Protein AF-A0A974YH92-F1 (afdb_monomer)

Structure (mmCIF, N/CA/C/O backbone):
data_AF-A0A974YH92-F1
#
_entry.id   AF-A0A974YH92-F1
#
loop_
_atom_site.group_PDB
_atom_site.id
_atom_site.type_symbol
_atom_site.label_atom_id
_atom_site.label_alt_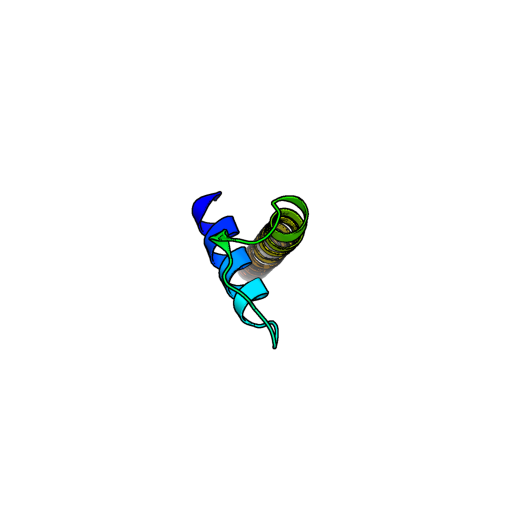id
_atom_site.label_comp_id
_atom_site.label_asym_id
_atom_site.label_entity_id
_atom_site.label_seq_id
_atom_site.pdbx_PDB_ins_code
_atom_site.Cartn_x
_atom_site.Cartn_y
_atom_site.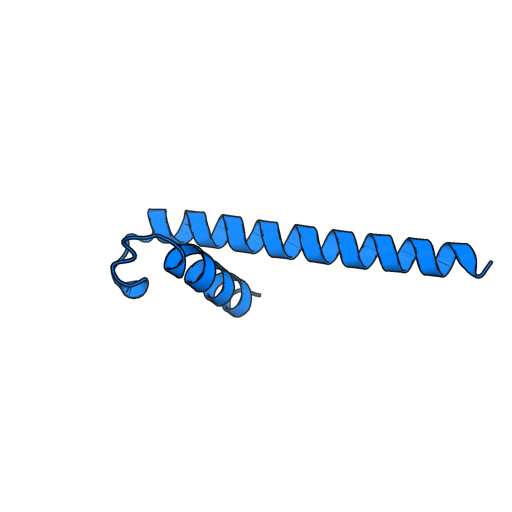Cartn_z
_atom_site.occupancy
_atom_site.B_iso_or_equiv
_atom_site.auth_seq_id
_atom_site.auth_comp_id
_atom_site.auth_asym_id
_atom_site.auth_atom_id
_atom_site.pdbx_PDB_model_num
ATOM 1 N N . MET A 1 1 ? -4.529 2.100 -10.583 1.00 65.06 1 MET A N 1
ATOM 2 C CA . MET A 1 1 ? -3.820 2.831 -9.518 1.00 65.06 1 MET A CA 1
ATOM 3 C C . MET A 1 1 ? -4.615 2.902 -8.232 1.00 65.06 1 MET A C 1
ATOM 5 O O . MET A 1 1 ? -4.150 2.303 -7.277 1.00 65.06 1 MET A O 1
ATOM 9 N N . ASP A 1 2 ? -5.795 3.530 -8.173 1.00 81.12 2 ASP A N 1
ATOM 10 C CA . ASP A 1 2 ? -6.536 3.604 -6.895 1.00 81.12 2 ASP A CA 1
ATOM 11 C C . ASP A 1 2 ? -6.909 2.218 -6.333 1.00 81.12 2 ASP A C 1
ATOM 13 O O . ASP A 1 2 ? -6.739 1.980 -5.139 1.00 81.12 2 ASP A O 1
ATOM 17 N N . ASP A 1 3 ? -7.274 1.260 -7.192 1.00 90.50 3 ASP A N 1
ATOM 18 C CA . ASP A 1 3 ? -7.550 -0.126 -6.775 1.00 90.50 3 ASP A CA 1
ATOM 19 C C . ASP A 1 3 ? -6.301 -0.871 -6.263 1.00 90.50 3 ASP A C 1
ATOM 21 O O . ASP A 1 3 ? -6.380 -1.669 -5.329 1.00 90.50 3 ASP A O 1
ATOM 25 N N . GLU A 1 4 ? -5.130 -0.605 -6.849 1.00 94.62 4 GLU A N 1
ATOM 26 C CA . GLU A 1 4 ? -3.855 -1.221 -6.449 1.00 94.62 4 GLU A CA 1
ATOM 27 C C . GLU A 1 4 ? -3.3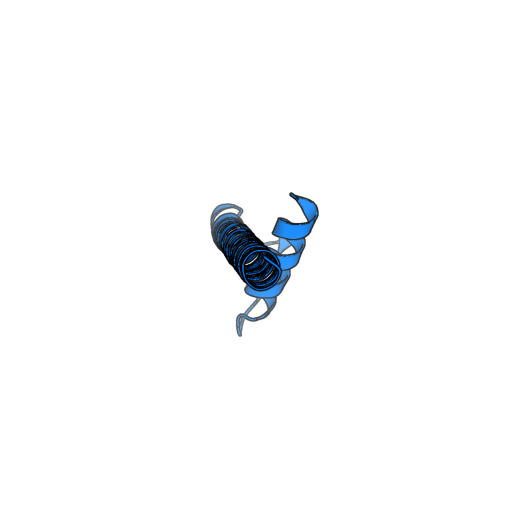82 -0.652 -5.112 1.00 94.62 4 GLU A C 1
ATOM 29 O O . GLU A 1 4 ? -2.977 -1.401 -4.222 1.00 94.62 4 GLU A O 1
ATOM 34 N N . VAL A 1 5 ? -3.501 0.670 -4.950 1.00 97.19 5 VAL A N 1
ATOM 35 C CA . VAL A 1 5 ? -3.223 1.375 -3.696 1.00 97.19 5 VAL A CA 1
ATOM 36 C C . VAL A 1 5 ? -4.126 0.843 -2.588 1.00 97.19 5 VAL A C 1
ATOM 38 O O . VAL A 1 5 ? -3.624 0.494 -1.524 1.00 97.19 5 VAL A O 1
ATOM 41 N N . GLU A 1 6 ? -5.433 0.721 -2.829 1.00 96.62 6 GLU A N 1
ATOM 42 C CA . GLU A 1 6 ? -6.382 0.208 -1.837 1.00 96.62 6 GLU A CA 1
ATOM 43 C C . GLU A 1 6 ? -6.099 -1.262 -1.485 1.00 96.62 6 GLU A C 1
ATOM 45 O O . GLU A 1 6 ? -6.157 -1.647 -0.317 1.00 96.62 6 GLU A O 1
ATOM 50 N N . CYS A 1 7 ? -5.744 -2.093 -2.471 1.00 96.62 7 CYS A N 1
ATOM 51 C CA . CYS A 1 7 ? -5.395 -3.494 -2.243 1.00 96.62 7 CYS A CA 1
ATOM 52 C C . CYS A 1 7 ? -4.133 -3.641 -1.379 1.00 96.62 7 CYS A C 1
ATOM 54 O O . CYS A 1 7 ? -4.121 -4.421 -0.424 1.00 96.62 7 CYS A O 1
ATOM 56 N N . ILE A 1 8 ? -3.079 -2.883 -1.687 1.00 96.56 8 ILE A N 1
ATOM 57 C CA . ILE A 1 8 ? -1.822 -2.915 -0.928 1.00 96.56 8 ILE A CA 1
ATOM 58 C C . ILE A 1 8 ? -2.024 -2.315 0.467 1.00 96.56 8 ILE A C 1
ATOM 60 O O . ILE A 1 8 ? -1.553 -2.888 1.447 1.00 96.56 8 ILE A O 1
ATOM 64 N N . ALA A 1 9 ? -2.781 -1.223 0.588 1.00 97.19 9 ALA A N 1
ATOM 65 C CA . ALA A 1 9 ? -3.102 -0.610 1.874 1.00 97.19 9 ALA A CA 1
ATOM 66 C C . ALA A 1 9 ? -3.852 -1.585 2.795 1.00 97.19 9 ALA A C 1
ATOM 68 O O . ALA A 1 9 ? -3.488 -1.740 3.963 1.00 97.19 9 ALA A O 1
ATOM 69 N N . LYS A 1 10 ? -4.843 -2.309 2.254 1.00 96.06 10 LYS A N 1
ATOM 70 C CA . LYS A 1 10 ? -5.545 -3.388 2.965 1.00 96.06 10 LYS A CA 1
ATOM 71 C C . LYS A 1 10 ? -4.592 -4.497 3.397 1.00 96.06 10 LYS A C 1
ATOM 73 O O . LYS A 1 10 ? -4.704 -4.968 4.525 1.00 96.06 10 LYS A O 1
ATOM 78 N N . ALA A 1 11 ? -3.662 -4.899 2.530 1.00 95.81 11 ALA A N 1
ATOM 79 C CA . ALA A 1 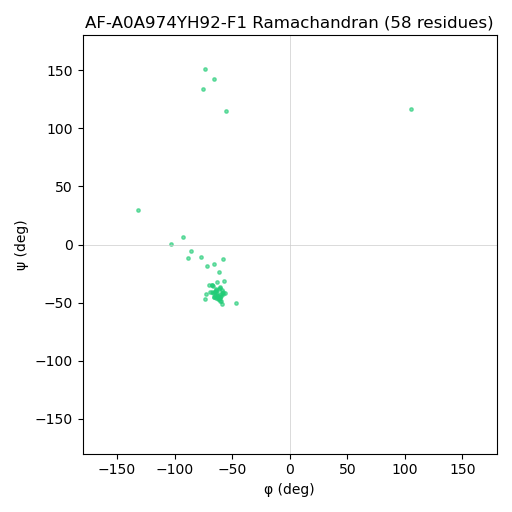11 ? -2.668 -5.915 2.859 1.00 95.81 11 ALA A CA 1
ATOM 80 C C . ALA A 1 11 ? -1.742 -5.459 3.998 1.00 95.81 11 ALA A C 1
ATOM 82 O O . ALA A 1 11 ? -1.536 -6.214 4.941 1.00 95.81 11 ALA A O 1
ATOM 83 N N . PHE A 1 12 ? -1.245 -4.219 3.965 1.00 95.50 12 PHE A N 1
ATOM 84 C CA . PHE A 1 12 ? -0.418 -3.661 5.040 1.00 95.50 12 PHE A CA 1
ATOM 85 C C . PHE A 1 12 ? -1.174 -3.553 6.362 1.00 95.50 12 PHE A C 1
ATOM 87 O O . PHE A 1 12 ? -0.648 -3.937 7.402 1.00 95.50 12 PHE A O 1
ATOM 94 N N . TYR A 1 13 ? -2.420 -3.085 6.332 1.00 94.62 13 TYR A N 1
ATOM 95 C CA . TYR A 1 13 ? -3.254 -3.023 7.528 1.00 94.62 13 TYR A CA 1
ATOM 96 C C . TYR A 1 13 ? -3.561 -4.418 8.095 1.00 94.62 13 TYR A C 1
ATOM 98 O O . TYR A 1 13 ? -3.534 -4.607 9.308 1.00 94.62 13 TYR A O 1
ATOM 106 N N . ALA A 1 14 ? -3.809 -5.411 7.236 1.00 93.19 14 ALA A N 1
ATOM 107 C CA . ALA A 1 14 ? -4.101 -6.781 7.655 1.00 93.19 14 ALA A CA 1
ATOM 108 C C . ALA A 1 14 ? -2.918 -7.489 8.343 1.00 93.19 14 ALA A C 1
ATOM 110 O O . ALA A 1 14 ? -3.137 -8.493 9.014 1.00 93.19 14 ALA A O 1
ATOM 111 N N . LEU A 1 15 ? -1.688 -6.981 8.195 1.00 92.94 15 LEU A N 1
ATOM 112 C CA . LEU A 1 15 ? -0.506 -7.498 8.896 1.00 92.94 15 LEU A CA 1
ATOM 113 C C . LEU A 1 15 ? -0.427 -7.057 10.363 1.00 92.94 15 LEU A C 1
ATOM 115 O O . LEU A 1 15 ? 0.413 -7.568 11.096 1.00 92.94 15 LEU A O 1
ATOM 119 N N . GLN A 1 16 ? -1.264 -6.112 10.794 1.00 90.12 16 GLN A N 1
ATOM 120 C CA . GLN A 1 16 ? -1.255 -5.644 12.175 1.00 90.12 16 GLN A CA 1
ATOM 121 C C . GLN A 1 16 ? -1.913 -6.678 13.100 1.00 90.12 16 GLN A C 1
ATOM 123 O O . GLN A 1 16 ? -3.023 -7.135 12.822 1.00 90.12 16 GLN A O 1
ATOM 128 N N . ASP A 1 17 ? -1.271 -6.973 14.236 1.00 75.31 17 ASP A N 1
ATOM 129 C CA . ASP A 1 17 ? -1.673 -8.023 15.197 1.00 75.31 17 ASP A CA 1
ATOM 130 C C . ASP A 1 17 ? -3.101 -7.865 15.776 1.00 75.31 17 ASP A C 1
ATOM 132 O O . ASP A 1 17 ? -3.644 -8.803 16.357 1.00 75.31 17 ASP A O 1
ATOM 136 N N . GLU A 1 18 ? -3.755 -6.713 15.584 1.00 79.06 18 GLU A N 1
ATOM 137 C CA . GLU A 1 18 ? -5.128 -6.442 16.039 1.00 79.06 18 GLU A CA 1
ATOM 138 C C . GLU A 1 18 ? -6.040 -5.825 14.963 1.00 79.06 18 GLU A C 1
ATOM 140 O O . GLU A 1 18 ? -6.953 -5.060 15.283 1.00 79.06 18 GLU A O 1
ATOM 145 N N . ALA A 1 19 ? -5.820 -6.115 13.680 1.00 82.06 19 ALA A N 1
ATOM 146 C CA . ALA A 1 19 ? -6.670 -5.588 12.612 1.00 82.06 19 ALA A CA 1
ATOM 147 C C . ALA A 1 19 ? -8.166 -5.929 12.843 1.00 82.06 19 ALA A C 1
ATOM 149 O O . ALA A 1 19 ? -8.575 -7.090 12.813 1.00 82.06 19 ALA A O 1
ATOM 150 N N . ARG A 1 20 ? -9.014 -4.909 13.061 1.00 78.62 20 ARG A N 1
ATOM 151 C CA . 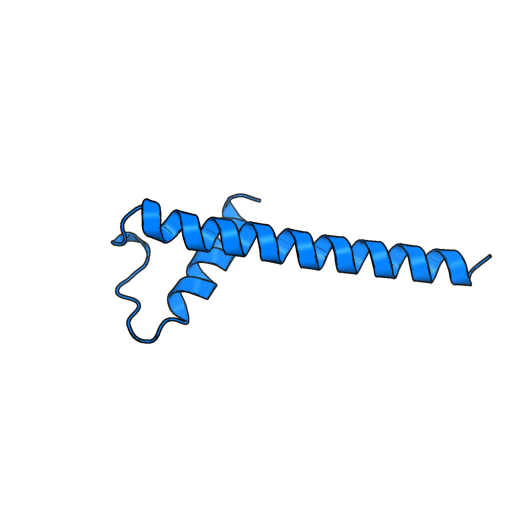ARG A 1 20 ? -10.449 -5.050 13.416 1.00 78.62 20 ARG A CA 1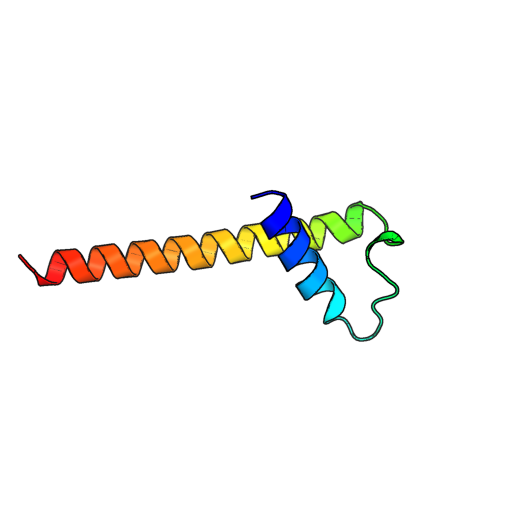
ATOM 152 C C . ARG A 1 20 ? -11.396 -5.025 12.214 1.00 78.62 20 ARG A C 1
ATOM 154 O O . ARG A 1 20 ? -12.620 -5.041 12.375 1.00 78.62 20 ARG A O 1
ATOM 161 N N . GLY A 1 21 ? -10.822 -5.023 11.015 1.00 86.75 21 GLY A N 1
ATOM 162 C CA . GLY A 1 21 ? -11.528 -5.000 9.742 1.00 86.75 21 GLY A CA 1
ATOM 163 C C . GLY A 1 21 ? -11.455 -3.625 9.092 1.00 86.75 21 GLY A C 1
ATOM 164 O O . GLY A 1 21 ? -12.004 -2.653 9.608 1.00 86.75 21 GLY A O 1
ATOM 165 N N . TRP A 1 22 ? -10.813 -3.585 7.924 1.00 90.94 22 TRP A N 1
ATOM 166 C CA . TRP A 1 22 ? -10.505 -2.370 7.171 1.00 90.94 22 TRP A CA 1
ATOM 167 C C . TRP A 1 22 ? -11.695 -1.421 7.042 1.00 90.94 22 TRP A C 1
ATOM 169 O O . TRP A 1 22 ? -11.579 -0.255 7.389 1.00 90.94 22 TRP A O 1
ATOM 179 N N . ASP A 1 23 ? -12.863 -1.909 6.623 1.00 90.81 23 ASP A N 1
ATOM 180 C CA . ASP A 1 23 ? -14.006 -1.045 6.299 1.00 90.81 23 ASP A CA 1
ATOM 181 C C . ASP A 1 23 ? -14.515 -0.220 7.492 1.00 90.81 23 ASP A C 1
ATOM 183 O O . ASP A 1 23 ? -15.091 0.850 7.294 1.00 90.81 23 ASP A O 1
ATOM 187 N N . ARG A 1 24 ? -14.259 -0.681 8.724 1.00 89.25 24 ARG A N 1
ATOM 188 C CA . ARG A 1 24 ? -14.713 -0.046 9.972 1.00 89.25 24 ARG A CA 1
ATOM 189 C C . ARG A 1 24 ? -13.745 0.999 10.518 1.00 89.25 24 ARG A C 1
ATOM 191 O O . ARG A 1 24 ? -14.106 1.729 11.439 1.00 89.25 24 ARG A O 1
ATOM 198 N N . GLU A 1 25 ? -12.535 1.060 9.979 1.00 92.00 25 GLU A N 1
ATOM 199 C CA . GLU A 1 25 ? -11.512 1.989 10.442 1.00 92.00 25 GLU A CA 1
ATOM 200 C C . GLU A 1 25 ? -11.802 3.431 10.005 1.00 92.00 25 GLU A C 1
ATOM 202 O O . GLU A 1 25 ? -12.396 3.659 8.944 1.00 92.00 25 GLU A O 1
ATOM 207 N N . PRO A 1 26 ? -11.362 4.435 10.785 1.00 93.81 26 PRO A N 1
ATOM 208 C CA . PRO A 1 26 ? -11.511 5.826 10.398 1.00 93.81 26 PRO A CA 1
ATOM 209 C C . PRO A 1 26 ? -10.658 6.131 9.161 1.00 93.81 26 PRO A C 1
ATOM 211 O O . PRO A 1 26 ? -9.516 5.683 9.052 1.00 93.81 26 PRO A O 1
ATOM 214 N N . GLU A 1 27 ? -11.169 6.973 8.258 1.00 94.50 27 GLU A N 1
ATOM 215 C CA . GLU A 1 27 ? -10.470 7.305 7.004 1.00 94.50 27 GLU A CA 1
ATOM 216 C C . GLU A 1 27 ? -9.069 7.881 7.223 1.00 94.50 27 GLU A C 1
ATOM 218 O O . GLU A 1 27 ? -8.168 7.608 6.439 1.00 94.50 27 GLU A O 1
ATOM 223 N N . ARG A 1 28 ? -8.836 8.606 8.326 1.00 93.12 28 ARG A N 1
ATOM 224 C CA . ARG A 1 28 ? -7.496 9.110 8.668 1.00 93.12 28 ARG A CA 1
ATOM 225 C C . ARG A 1 28 ? -6.478 7.981 8.857 1.00 93.12 28 ARG A C 1
ATOM 227 O O . ARG A 1 28 ? -5.313 8.155 8.521 1.00 93.12 28 ARG A O 1
ATOM 234 N N . LEU A 1 29 ? -6.906 6.857 9.432 1.00 93.12 29 LEU A N 1
ATOM 235 C CA . LEU A 1 29 ? -6.049 5.691 9.622 1.00 93.12 29 LEU A CA 1
ATOM 236 C C . LEU A 1 29 ? -5.826 4.984 8.286 1.00 93.12 29 LEU A C 1
ATOM 238 O O . LEU A 1 29 ? -4.680 4.737 7.928 1.00 93.12 29 LEU A O 1
ATOM 242 N N . LYS A 1 30 ? -6.893 4.750 7.512 1.00 94.75 30 LYS A N 1
ATOM 243 C CA . LYS A 1 30 ? -6.796 4.151 6.172 1.00 94.75 30 LYS A CA 1
ATOM 244 C C . LYS A 1 30 ? -5.877 4.943 5.243 1.00 94.75 30 LYS A C 1
ATOM 246 O O . LYS A 1 30 ? -5.069 4.350 4.537 1.00 94.75 30 LYS A O 1
ATOM 251 N N . GLU A 1 31 ? -5.951 6.272 5.277 1.00 97.06 31 GLU A N 1
ATOM 252 C CA . GLU A 1 31 ? -5.134 7.131 4.417 1.00 97.06 31 GLU A CA 1
ATOM 253 C C . GLU A 1 31 ? -3.636 6.994 4.698 1.00 97.06 31 GLU A C 1
ATOM 255 O O . GLU A 1 31 ? -2.843 7.059 3.764 1.00 97.06 31 GLU A O 1
ATOM 260 N N . ALA A 1 32 ? -3.238 6.732 5.947 1.00 96.50 32 ALA A N 1
ATOM 261 C CA . ALA A 1 32 ? -1.839 6.451 6.260 1.00 96.50 32 ALA A CA 1
ATOM 262 C C . ALA A 1 32 ? -1.350 5.195 5.516 1.00 96.50 32 ALA A C 1
ATOM 264 O O . ALA A 1 32 ? -0.336 5.244 4.825 1.00 96.50 32 ALA A O 1
ATOM 265 N N . PHE A 1 33 ? -2.132 4.113 5.539 1.00 96.69 33 PHE A N 1
ATOM 266 C CA . PHE A 1 33 ? -1.802 2.891 4.798 1.00 96.69 33 PHE A CA 1
ATOM 267 C C . PHE A 1 33 ? -1.863 3.082 3.277 1.00 96.69 33 PHE A C 1
ATOM 269 O O . PHE A 1 33 ? -1.051 2.503 2.557 1.00 96.69 33 PHE A O 1
ATOM 276 N N . ARG A 1 34 ? -2.783 3.912 2.763 1.00 97.50 34 ARG A N 1
ATOM 277 C CA . ARG A 1 34 ? -2.800 4.284 1.335 1.00 97.50 34 ARG A CA 1
ATOM 278 C C . ARG A 1 34 ? -1.545 5.058 0.950 1.00 97.50 34 ARG A C 1
ATOM 280 O O . ARG A 1 34 ? -0.998 4.833 -0.127 1.00 97.50 34 ARG A O 1
ATOM 287 N N . GLN A 1 35 ? -1.059 5.937 1.820 1.00 97.88 35 GLN A N 1
ATOM 288 C CA . GLN A 1 35 ? 0.179 6.667 1.584 1.00 97.88 35 GLN A CA 1
ATOM 289 C C . GLN A 1 35 ? 1.396 5.733 1.566 1.00 97.88 35 GLN A C 1
ATOM 291 O O . GLN A 1 35 ? 2.252 5.857 0.683 1.00 97.88 35 GLN A O 1
ATOM 296 N N . ASP A 1 36 ? 1.440 4.756 2.470 1.00 97.44 36 ASP A N 1
ATOM 297 C CA . ASP A 1 36 ? 2.474 3.719 2.471 1.00 97.44 36 ASP A CA 1
ATOM 298 C C . ASP A 1 36 ? 2.406 2.865 1.197 1.00 97.44 36 ASP A C 1
ATOM 300 O O . ASP A 1 36 ? 3.431 2.605 0.567 1.00 97.44 36 ASP A O 1
ATOM 304 N N . ALA A 1 37 ? 1.202 2.501 0.749 1.00 98.06 37 ALA A N 1
ATOM 305 C CA . ALA A 1 37 ? 0.992 1.775 -0.500 1.00 98.06 37 ALA A CA 1
ATOM 306 C C . ALA A 1 37 ? 1.489 2.559 -1.726 1.00 98.06 37 ALA A C 1
ATOM 308 O O . ALA A 1 37 ? 2.225 2.009 -2.547 1.00 98.06 37 ALA A O 1
ATOM 309 N N . ARG A 1 38 ? 1.163 3.857 -1.833 1.00 98.06 38 ARG A N 1
ATOM 310 C CA . ARG A 1 38 ? 1.681 4.730 -2.906 1.00 98.06 38 ARG A CA 1
ATOM 311 C C . ARG A 1 38 ? 3.208 4.789 -2.893 1.00 98.06 38 ARG A C 1
ATOM 313 O O . ARG A 1 38 ? 3.836 4.724 -3.947 1.00 98.06 38 ARG A O 1
ATOM 320 N N . THR A 1 39 ? 3.802 4.877 -1.704 1.00 97.81 39 THR A N 1
ATOM 321 C CA . THR A 1 39 ? 5.262 4.910 -1.533 1.00 97.81 39 THR A CA 1
ATOM 322 C C . THR A 1 39 ? 5.895 3.591 -1.979 1.00 97.81 39 THR A C 1
ATOM 324 O O . THR A 1 39 ? 6.878 3.601 -2.717 1.00 97.81 39 THR A O 1
ATOM 327 N N . ALA A 1 40 ? 5.314 2.453 -1.595 1.00 97.50 40 ALA A N 1
ATOM 328 C CA . ALA A 1 40 ? 5.797 1.136 -1.996 1.00 97.50 40 ALA A CA 1
ATOM 329 C C . ALA A 1 40 ? 5.768 0.948 -3.522 1.00 97.50 40 ALA A C 1
ATOM 331 O O . ALA A 1 40 ? 6.761 0.499 -4.094 1.00 97.50 40 ALA A O 1
ATOM 332 N N . ILE A 1 41 ? 4.673 1.343 -4.183 1.00 96.88 41 ILE A N 1
ATOM 333 C CA . ILE A 1 41 ? 4.555 1.298 -5.650 1.00 96.88 41 ILE A CA 1
ATOM 334 C C . ILE A 1 41 ? 5.652 2.152 -6.293 1.00 96.88 41 ILE A C 1
ATOM 336 O O . ILE A 1 41 ? 6.416 1.649 -7.114 1.00 96.88 41 ILE A O 1
ATOM 340 N N . ALA A 1 42 ? 5.801 3.407 -5.856 1.00 96.81 42 ALA A N 1
ATOM 341 C CA . ALA A 1 42 ? 6.800 4.319 -6.409 1.00 96.81 42 ALA A CA 1
ATOM 342 C C . ALA A 1 42 ? 8.238 3.784 -6.269 1.00 96.81 42 ALA A C 1
ATOM 344 O O . ALA A 1 42 ? 9.046 3.924 -7.187 1.00 96.81 42 ALA A O 1
ATOM 345 N N . LEU A 1 43 ? 8.563 3.140 -5.142 1.00 97.50 43 LEU A N 1
ATOM 346 C CA . LEU A 1 43 ? 9.875 2.522 -4.929 1.00 97.50 43 LEU A CA 1
ATOM 347 C C . LEU A 1 43 ? 10.119 1.337 -5.870 1.00 97.50 43 LEU A C 1
ATOM 349 O O . LEU A 1 43 ? 11.221 1.193 -6.409 1.00 97.50 43 LEU A O 1
ATOM 353 N N . VAL A 1 44 ? 9.108 0.490 -6.077 1.00 96.69 44 VAL A N 1
ATOM 354 C CA . VAL A 1 4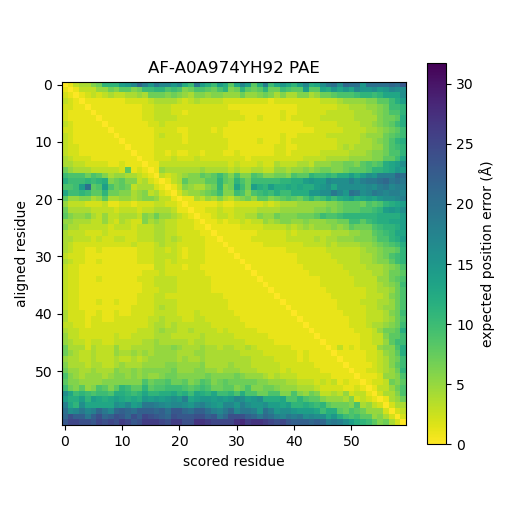4 ? 9.201 -0.653 -6.995 1.00 96.69 44 VAL A CA 1
ATOM 355 C C . VAL A 1 44 ? 9.366 -0.173 -8.436 1.00 96.69 44 VAL A C 1
ATOM 357 O O . VAL A 1 44 ? 10.258 -0.665 -9.132 1.00 96.69 44 VAL A O 1
ATOM 360 N N . ASP A 1 45 ? 8.580 0.815 -8.858 1.00 95.75 45 ASP A N 1
ATOM 361 C CA . ASP A 1 45 ? 8.658 1.400 -10.199 1.00 95.75 45 ASP A CA 1
ATOM 362 C C . ASP A 1 45 ? 10.037 2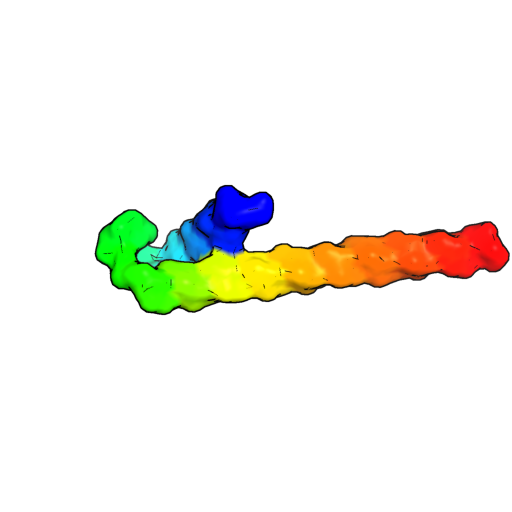.013 -10.458 1.00 95.75 45 ASP A C 1
ATOM 364 O O . ASP A 1 45 ? 10.695 1.655 -11.439 1.00 95.75 45 ASP A O 1
ATOM 368 N N . ALA A 1 46 ? 10.547 2.824 -9.525 1.00 95.62 46 ALA A N 1
ATOM 369 C CA . ALA A 1 46 ? 11.889 3.396 -9.619 1.00 95.62 46 ALA A CA 1
ATOM 370 C C . ALA A 1 46 ? 12.978 2.311 -9.733 1.00 95.62 46 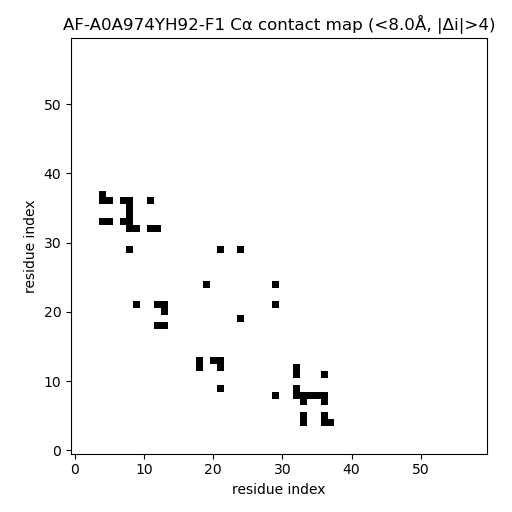ALA A C 1
ATOM 372 O O . ALA A 1 46 ? 13.907 2.423 -10.537 1.00 95.62 46 ALA A O 1
ATOM 373 N N . GLY A 1 47 ? 12.860 1.218 -8.972 1.00 96.38 47 GLY A N 1
ATOM 374 C CA . GLY A 1 47 ? 13.782 0.084 -9.060 1.00 96.38 47 GLY A CA 1
ATOM 375 C C . GLY A 1 47 ? 13.690 -0.682 -10.386 1.00 96.38 47 GLY A C 1
ATOM 376 O O . GLY A 1 47 ? 14.697 -1.176 -10.903 1.00 96.38 47 GLY A O 1
ATOM 377 N N . ILE A 1 48 ? 12.494 -0.801 -10.968 1.00 95.44 48 ILE A N 1
ATOM 378 C CA . ILE A 1 48 ? 12.295 -1.390 -12.299 1.00 95.44 48 ILE A CA 1
ATOM 379 C C . ILE A 1 48 ? 12.945 -0.507 -13.368 1.00 95.44 48 ILE A C 1
ATOM 381 O O . ILE A 1 48 ? 13.662 -1.026 -14.226 1.00 95.44 48 ILE A O 1
ATOM 385 N N . GLU A 1 49 ? 12.745 0.807 -13.306 1.00 94.06 49 GLU A N 1
ATOM 386 C CA . GLU A 1 49 ? 13.343 1.765 -14.237 1.00 94.06 49 GLU A CA 1
ATOM 387 C C . GLU A 1 49 ? 14.870 1.764 -14.163 1.00 94.06 49 GLU A C 1
ATOM 389 O O . GLU A 1 49 ? 15.530 1.631 -15.196 1.00 94.06 49 GLU A O 1
ATOM 394 N N . ALA A 1 50 ? 15.437 1.807 -12.955 1.00 93.31 50 ALA A N 1
ATOM 395 C CA . ALA A 1 50 ? 16.882 1.754 -12.752 1.00 93.31 50 ALA A CA 1
ATOM 396 C C . ALA A 1 50 ? 17.501 0.480 -13.356 1.00 93.31 50 ALA A C 1
ATOM 398 O O . ALA A 1 50 ? 18.523 0.538 -14.043 1.00 93.31 50 ALA A O 1
ATOM 399 N N . ARG A 1 51 ? 16.850 -0.680 -13.174 1.00 93.25 51 ARG A N 1
ATOM 400 C CA . ARG A 1 51 ? 17.303 -1.948 -13.774 1.00 93.25 51 ARG A CA 1
ATOM 401 C C . ARG A 1 51 ? 17.229 -1.937 -15.299 1.00 93.25 51 ARG A C 1
ATOM 403 O O . ARG A 1 51 ? 18.150 -2.428 -15.948 1.00 93.25 51 ARG A O 1
ATOM 410 N N . ARG A 1 52 ? 16.165 -1.373 -15.879 1.00 91.50 52 ARG A N 1
ATOM 411 C CA . ARG A 1 52 ? 16.028 -1.239 -17.341 1.00 91.50 52 ARG A CA 1
ATOM 412 C C . ARG A 1 52 ? 17.137 -0.364 -17.924 1.00 91.50 52 ARG A C 1
ATOM 414 O O . ARG A 1 52 ? 17.750 -0.748 -18.915 1.00 91.50 52 ARG A O 1
ATOM 421 N N . GLN A 1 53 ? 17.434 0.767 -17.286 1.00 88.81 53 GLN A N 1
ATOM 422 C CA . GLN A 1 53 ? 18.509 1.668 -17.711 1.00 88.81 53 GLN A CA 1
ATOM 423 C C . GLN A 1 53 ? 19.880 0.978 -17.659 1.00 88.81 53 GLN A C 1
ATOM 425 O O . GLN A 1 53 ? 20.617 1.017 -18.641 1.00 88.81 53 GLN A O 1
ATOM 430 N N . ALA A 1 54 ? 20.186 0.265 -16.571 1.00 87.38 54 ALA A N 1
ATOM 431 C CA . ALA A 1 54 ? 21.438 -0.485 -16.440 1.00 87.38 54 ALA A CA 1
ATOM 432 C C . ALA A 1 54 ? 21.599 -1.583 -17.513 1.00 87.38 54 ALA A C 1
ATOM 434 O O . ALA A 1 54 ? 22.697 -1.790 -18.035 1.00 87.38 54 ALA A O 1
ATOM 435 N N . SER A 1 55 ? 20.504 -2.263 -17.873 1.00 85.31 55 SER A N 1
ATOM 436 C CA . SER A 1 55 ? 20.502 -3.288 -18.926 1.00 85.31 55 SER A CA 1
ATOM 437 C C . SER A 1 55 ? 20.754 -2.686 -20.316 1.00 85.31 55 SER A C 1
ATOM 439 O O . SER A 1 55 ? 21.551 -3.216 -21.090 1.00 85.31 55 SER A O 1
ATOM 441 N N . ASN A 1 56 ? 20.159 -1.525 -20.600 1.00 77.00 56 ASN A N 1
ATOM 442 C CA . ASN A 1 56 ? 20.340 -0.820 -21.870 1.00 77.00 56 ASN A CA 1
ATOM 443 C C . ASN A 1 56 ? 21.755 -0.231 -22.021 1.00 77.00 56 ASN A C 1
ATOM 445 O O . ASN A 1 56 ? 22.299 -0.247 -23.121 1.00 77.00 56 ASN A O 1
ATOM 449 N N . SER A 1 57 ? 22.382 0.230 -20.932 1.00 71.75 57 SER A N 1
ATOM 450 C CA . SER A 1 57 ? 23.766 0.732 -20.947 1.00 71.75 57 SER A CA 1
ATOM 451 C C . SER A 1 57 ? 24.836 -0.352 -21.117 1.00 71.75 57 SER A C 1
ATOM 453 O O . SER A 1 57 ? 25.949 -0.018 -21.498 1.00 71.75 57 SER A O 1
ATOM 455 N N . SER A 1 58 ? 24.531 -1.630 -20.860 1.00 69.06 58 SER A N 1
ATOM 456 C CA . SER A 1 58 ? 25.488 -2.737 -21.061 1.00 69.06 58 SER A CA 1
ATOM 457 C C . SER A 1 58 ? 25.511 -3.289 -22.495 1.00 69.06 58 SER A C 1
ATOM 459 O O . SER A 1 58 ? 26.315 -4.168 -22.790 1.00 69.06 58 SER A O 1
ATOM 461 N N . THR A 1 59 ? 24.618 -2.819 -23.373 1.00 60.47 59 THR A N 1
ATOM 462 C CA . THR A 1 59 ? 24.460 -3.329 -24.752 1.00 60.47 59 THR A CA 1
ATOM 463 C C . THR A 1 59 ? 25.079 -2.395 -25.811 1.00 60.47 59 THR A C 1
ATOM 465 O O . THR A 1 59 ? 25.022 -2.706 -26.999 1.00 60.47 59 THR A O 1
ATOM 468 N N . VAL A 1 60 ? 25.678 -1.266 -25.406 1.00 51.78 60 VAL A N 1
ATOM 469 C CA . VAL A 1 60 ? 26.324 -0.280 -26.299 1.00 51.78 60 VAL A CA 1
ATOM 470 C C . VAL A 1 60 ? 27.840 -0.351 -26.183 1.00 51.78 60 VAL A C 1
ATOM 472 O O . VAL A 1 60 ? 28.328 -0.425 -25.034 1.00 51.78 60 VAL A O 1
#

Solvent-accessible surface area (backbone atoms only — not comparable to full-atom values): 3480 Å² total; per-residue (Å²): 104,72,69,56,24,51,52,43,14,51,53,61,50,64,69,42,100,75,61,87,48,76,92,79,52,58,65,77,62,53,48,53,36,34,51,51,26,50,50,52,51,53,52,52,52,53,53,52,51,53,52,52,51,56,56,58,62,72,76,109

Sequence (60 aa):
MDDEVECIAKAFYALQDEARGWDREPERLKEAFRQDARTAIALVDAGIEARRQASNSSTV

Secondary structure (DSSP, 8-state):
-HHHHHHHHHHHHHTSTT---GGGS-HHHHHHHHHHHHHHHHHHHHHHHHHHHHHHHT--

Foldseek 3Di:
DQVQLQVQLQVVLVPDPDNPDDVPDDVVSSVVSSVVSVVVVVVVVVVVVVVVVVVVVVVD

Radius of gyration: 16.07 Å; Cα contacts (8 Å, |Δi|>4): 26; chains: 1; bounding box: 41×17×42 Å

Mean predicted aligned error: 5.1 Å

pLDDT: mean 90.28, std 9.95, range [51.78, 98.06]